Protein AF-A0A3B0XL48-F1 (afdb_monomer)

Mean predicted aligned error: 11.29 Å

Solvent-accessible surface area (backbone atoms only — not comparable to full-atom values): 9196 Å² total; per-residue (Å²): 133,92,77,65,96,70,75,79,47,72,67,56,52,50,48,52,52,51,51,52,49,46,50,47,46,53,65,36,39,42,64,62,46,34,73,74,46,50,90,53,36,65,58,57,49,50,54,51,47,54,54,49,50,56,53,48,53,54,51,51,53,47,46,72,74,53,84,57,93,59,53,73,56,42,56,40,30,75,72,74,38,93,46,73,67,42,53,52,52,45,51,49,52,51,52,51,51,54,51,50,54,53,45,40,34,50,32,53,17,57,62,56,45,67,78,56,82,84,68,93,52,85,62,55,50,60,49,50,18,49,50,51,44,51,51,54,48,48,63,68,61,39,68,71,59,60,52,54,55,53,52,52,54,56,58,52,57,63,77,79,112

InterPro domains:
  IPR002293 Amino acid/polyamine transporter I [PF13520] (8-140)
  IPR050367 Amino acid-polyamine-organocation superfamily [PTHR42770] (5-139)

pLDDT: mean 76.52, std 15.08, range [37.97, 96.5]

Foldseek 3Di:
DDDDPDDQDPVNVVCVVVCLCCLQPVLQCVVVLCVVQPPCSVVVVVVVVVVVVVVCVVQVVLCVVDVDPPRPLVSLCVVPNPDPVSVVVVVVVVVVVVVSLLSSLLSVLVVVVVVDPPDPDPPSSVVSSVVSSVVVVVVVVPCVVVVVVVVSVVVVVVVVD

Structure (mmCIF, N/CA/C/O backbone):
data_AF-A0A3B0XL48-F1
#
_entry.id   AF-A0A3B0XL48-F1
#
loop_
_atom_site.group_PDB
_atom_site.id
_atom_site.type_symbol
_atom_site.label_atom_id
_atom_site.label_alt_id
_atom_site.label_comp_id
_atom_site.label_asym_id
_atom_site.label_entity_id
_atom_site.label_seq_id
_atom_site.pdbx_PDB_ins_code
_atom_site.Cartn_x
_atom_site.Cartn_y
_atom_site.Cartn_z
_atom_site.occupancy
_atom_site.B_iso_or_equiv
_atom_site.auth_seq_id
_atom_site.auth_comp_id
_atom_site.auth_asym_id
_atom_site.auth_atom_id
_atom_site.pdbx_PDB_model_num
ATOM 1 N N . MET A 1 1 ? -19.726 -10.257 18.514 1.00 37.97 1 MET A N 1
ATOM 2 C CA . MET A 1 1 ? -18.282 -10.586 18.435 1.00 37.97 1 MET A CA 1
ATOM 3 C C . MET A 1 1 ? -18.127 -11.743 17.461 1.00 37.97 1 MET A C 1
ATOM 5 O O . MET A 1 1 ? -18.388 -12.878 17.839 1.00 37.97 1 MET A O 1
ATOM 9 N N . HIS A 1 2 ? -17.776 -11.460 16.204 1.00 40.81 2 HIS A N 1
ATOM 10 C CA . HIS A 1 2 ? -17.567 -12.494 15.186 1.00 40.81 2 HIS A CA 1
ATOM 11 C C . HIS A 1 2 ? -16.223 -13.174 15.448 1.00 40.81 2 HIS A C 1
ATOM 13 O O . HIS A 1 2 ? -15.161 -12.608 15.202 1.00 40.81 2 HIS A O 1
ATOM 19 N N . THR A 1 3 ? -16.268 -14.367 16.034 1.00 42.38 3 THR A N 1
ATOM 20 C CA . THR A 1 3 ? -15.086 -15.195 16.270 1.00 42.38 3 THR A CA 1
ATOM 21 C C . THR A 1 3 ? -14.824 -16.040 15.022 1.00 42.38 3 THR A C 1
ATOM 23 O O . THR A 1 3 ? -15.555 -16.978 14.708 1.00 42.38 3 THR A O 1
ATOM 26 N N . SER A 1 4 ? -13.809 -15.649 14.248 1.00 53.75 4 SER A N 1
ATOM 27 C CA . SER A 1 4 ? -13.286 -16.448 13.136 1.00 53.75 4 SER A CA 1
ATOM 28 C C . SER A 1 4 ? -12.800 -17.806 13.659 1.00 53.75 4 SER A C 1
ATOM 30 O O . SER A 1 4 ? -12.042 -17.862 14.626 1.00 53.75 4 SER A O 1
ATOM 32 N N . LYS A 1 5 ? -13.183 -18.904 12.989 1.00 54.72 5 LYS A N 1
ATOM 33 C CA . LYS A 1 5 ? -12.760 -20.279 13.331 1.00 54.72 5 LYS A CA 1
ATOM 34 C C . LYS A 1 5 ? -11.240 -20.500 13.256 1.00 54.72 5 LYS A C 1
ATOM 36 O O . LYS A 1 5 ? -10.752 -21.481 13.810 1.00 54.72 5 LYS A O 1
ATOM 41 N N . THR A 1 6 ? -10.496 -19.605 12.605 1.00 69.94 6 THR A N 1
ATOM 42 C CA . THR A 1 6 ? -9.028 -19.632 12.525 1.00 69.94 6 THR A CA 1
ATOM 43 C C . THR A 1 6 ? -8.482 -18.207 12.639 1.00 69.94 6 THR A C 1
ATOM 45 O O . THR A 1 6 ? -8.460 -17.485 11.635 1.00 69.94 6 THR A O 1
ATOM 48 N N . PRO A 1 7 ? -8.067 -17.759 13.838 1.00 74.50 7 PRO A N 1
ATOM 49 C CA . PRO A 1 7 ? -7.460 -16.445 13.998 1.00 74.50 7 PRO A CA 1
ATOM 50 C C . PRO A 1 7 ? -6.116 -16.399 13.263 1.00 74.50 7 PRO A C 1
ATOM 52 O O . PRO A 1 7 ? -5.302 -17.318 13.362 1.00 74.50 7 PRO A O 1
ATOM 55 N N . ILE A 1 8 ? -5.879 -15.319 12.519 1.00 82.38 8 ILE A N 1
ATOM 56 C CA . ILE A 1 8 ? -4.583 -15.074 11.884 1.00 82.38 8 ILE A CA 1
ATOM 57 C C . ILE A 1 8 ? -3.581 -14.752 12.996 1.00 82.38 8 ILE A C 1
ATOM 59 O O . ILE A 1 8 ? -3.797 -13.839 13.792 1.00 82.38 8 ILE A O 1
ATOM 63 N N . GLY A 1 9 ? -2.487 -15.512 13.066 1.00 89.88 9 GLY A N 1
ATOM 64 C CA . GLY A 1 9 ? -1.416 -15.252 14.026 1.00 89.88 9 GLY A CA 1
ATOM 65 C C . GLY A 1 9 ? -0.685 -13.941 13.725 1.00 89.88 9 GLY A C 1
ATOM 66 O O . GLY A 1 9 ? -0.624 -13.504 12.5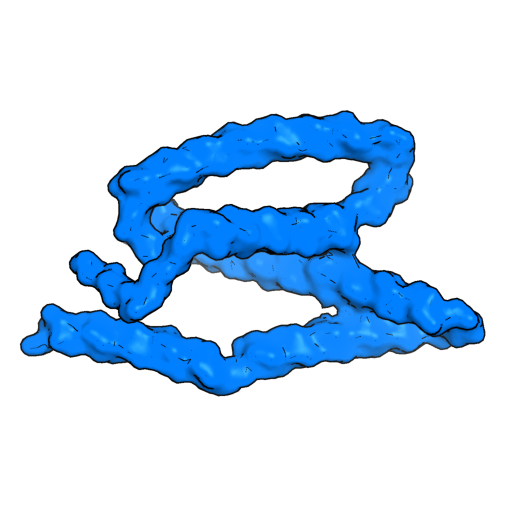77 1.00 89.88 9 GLY A O 1
ATOM 67 N N . PHE A 1 10 ? -0.064 -13.340 14.744 1.00 89.06 10 PHE A N 1
ATOM 68 C CA . PHE A 1 10 ? 0.696 -12.090 14.602 1.00 89.06 10 PHE A CA 1
ATOM 69 C C . PHE A 1 10 ? 1.730 -12.156 13.467 1.00 89.06 10 PHE A C 1
ATOM 71 O O . PHE A 1 10 ? 1.741 -11.311 12.577 1.00 89.06 10 PHE A O 1
ATOM 78 N N . TRP A 1 11 ? 2.551 -13.209 13.448 1.00 93.19 11 TRP A N 1
ATOM 79 C CA . TRP A 1 11 ? 3.575 -13.396 12.419 1.00 93.19 11 TRP A CA 1
ATOM 80 C C . TRP A 1 11 ? 2.995 -13.605 11.020 1.00 93.19 11 TRP A C 1
ATOM 82 O O . TRP A 1 11 ? 3.561 -13.114 10.047 1.00 93.19 11 TRP A O 1
ATOM 92 N N . SER A 1 12 ? 1.848 -14.277 10.913 1.00 91.19 12 SER A N 1
ATOM 93 C CA . SER A 1 12 ? 1.143 -14.449 9.642 1.00 91.19 12 SER A CA 1
ATOM 94 C C . SER A 1 12 ? 0.608 -13.115 9.120 1.00 91.19 12 SER A C 1
ATOM 96 O O . SER A 1 12 ? 0.773 -12.817 7.941 1.00 91.19 12 SER A O 1
ATOM 98 N N . ALA A 1 13 ? 0.043 -12.277 9.994 1.00 90.19 13 ALA A N 1
ATOM 99 C CA . ALA A 1 13 ? -0.436 -10.944 9.631 1.00 90.19 13 ALA A CA 1
ATOM 100 C C . ALA A 1 13 ? 0.715 -10.017 9.201 1.00 90.19 13 ALA A C 1
ATOM 102 O O . ALA A 1 13 ? 0.618 -9.334 8.181 1.00 90.19 13 ALA A O 1
ATOM 103 N N . VAL A 1 14 ? 1.835 -10.038 9.932 1.00 93.50 14 VAL A N 1
ATOM 104 C CA . VAL A 1 14 ? 3.043 -9.275 9.579 1.00 93.50 14 VAL A CA 1
ATOM 105 C C . VAL A 1 14 ? 3.605 -9.743 8.237 1.00 93.50 14 VAL A C 1
ATOM 107 O O . VAL A 1 14 ? 3.884 -8.919 7.369 1.00 93.50 14 VAL A O 1
ATOM 110 N N . SER A 1 15 ? 3.726 -11.056 8.032 1.00 94.00 15 SER A N 1
ATOM 111 C CA . SER A 1 15 ? 4.204 -11.626 6.769 1.00 94.00 15 SER A CA 1
ATOM 112 C C . SER A 1 15 ? 3.301 -11.249 5.593 1.00 94.00 15 SER A C 1
ATOM 114 O O . SER A 1 15 ? 3.810 -10.865 4.542 1.00 94.00 15 SER A O 1
ATOM 116 N N . MET A 1 16 ? 1.979 -11.271 5.783 1.00 90.69 16 MET A N 1
ATOM 117 C CA . MET A 1 16 ? 1.014 -10.847 4.769 1.00 90.69 16 MET A CA 1
ATOM 118 C C . MET A 1 16 ? 1.193 -9.368 4.398 1.00 90.69 16 MET A C 1
ATOM 120 O O . MET A 1 16 ? 1.240 -9.033 3.215 1.00 90.69 16 MET A O 1
ATOM 124 N N . GLY A 1 17 ? 1.362 -8.492 5.394 1.00 90.62 17 GLY A N 1
ATOM 125 C CA . GLY A 1 17 ? 1.618 -7.068 5.168 1.00 90.62 17 GLY A CA 1
ATOM 126 C C . GLY A 1 17 ? 2.936 -6.811 4.433 1.00 90.62 17 GLY A C 1
ATOM 127 O O . GLY A 1 17 ? 2.958 -6.083 3.440 1.00 90.62 17 GLY A O 1
ATOM 128 N N . ILE A 1 18 ? 4.028 -7.447 4.870 1.00 93.50 18 ILE A N 1
ATOM 129 C CA . ILE A 1 18 ? 5.345 -7.318 4.226 1.00 93.50 18 ILE A CA 1
ATOM 130 C C . ILE A 1 18 ? 5.290 -7.850 2.790 1.00 93.50 18 ILE A C 1
ATOM 132 O O . ILE A 1 18 ? 5.762 -7.177 1.877 1.00 93.50 18 ILE A O 1
ATOM 136 N N . GLY A 1 19 ? 4.679 -9.017 2.571 1.00 90.12 19 GLY A N 1
ATOM 137 C CA . GLY A 1 19 ? 4.536 -9.616 1.245 1.00 90.12 19 GLY A CA 1
ATOM 138 C C . GLY A 1 19 ? 3.779 -8.709 0.275 1.00 90.12 19 GLY A C 1
ATOM 139 O O . GLY A 1 19 ? 4.243 -8.489 -0.844 1.00 90.12 19 GLY A O 1
ATOM 140 N N . ALA A 1 20 ? 2.669 -8.112 0.721 1.00 87.50 20 ALA A N 1
ATOM 141 C CA . ALA A 1 20 ? 1.903 -7.165 -0.086 1.00 87.50 20 ALA A CA 1
ATOM 142 C C . ALA A 1 20 ? 2.714 -5.902 -0.436 1.00 87.50 20 ALA A C 1
ATOM 144 O O . ALA A 1 20 ? 2.725 -5.483 -1.594 1.00 87.50 20 ALA A O 1
ATOM 145 N N . MET A 1 21 ? 3.434 -5.320 0.531 1.00 90.69 21 MET A N 1
ATOM 146 C CA . MET A 1 21 ? 4.233 -4.106 0.312 1.00 90.69 21 MET A CA 1
ATOM 147 C C . MET A 1 21 ? 5.454 -4.348 -0.581 1.00 90.69 21 MET A C 1
ATOM 149 O O . MET A 1 21 ? 5.746 -3.529 -1.449 1.00 90.69 21 MET A O 1
ATOM 153 N N . VAL A 1 22 ? 6.160 -5.469 -0.408 1.00 90.12 22 VAL A N 1
ATOM 154 C CA . VAL A 1 22 ? 7.315 -5.822 -1.250 1.00 90.12 22 VAL A CA 1
ATOM 155 C C . VAL A 1 22 ? 6.858 -6.160 -2.674 1.00 90.12 22 VAL A C 1
ATOM 157 O O . VAL A 1 22 ? 7.462 -5.680 -3.633 1.00 90.12 22 VAL A O 1
ATOM 160 N N . GLY A 1 23 ? 5.762 -6.913 -2.817 1.00 84.69 23 GLY A N 1
ATOM 161 C CA . GLY A 1 23 ? 5.144 -7.235 -4.106 1.00 84.69 23 GLY A CA 1
ATOM 162 C C . GLY A 1 23 ? 4.742 -5.991 -4.897 1.00 84.69 23 GLY A C 1
ATOM 163 O O . GLY A 1 23 ? 5.134 -5.826 -6.050 1.00 84.69 23 GLY A O 1
ATOM 164 N N . ALA A 1 24 ? 3.990 -5.093 -4.260 1.00 83.31 24 ALA A N 1
ATOM 165 C CA . ALA A 1 24 ? 3.512 -3.876 -4.899 1.00 83.31 24 ALA A CA 1
ATOM 166 C C . ALA A 1 24 ? 4.614 -2.827 -5.078 1.00 83.31 24 ALA A C 1
ATOM 168 O O . ALA A 1 24 ? 4.812 -2.319 -6.171 1.00 83.31 24 ALA A O 1
ATOM 169 N N . GLY A 1 25 ? 5.344 -2.485 -4.021 1.00 84.56 25 GLY A N 1
ATOM 170 C CA . GLY A 1 25 ? 6.294 -1.377 -4.047 1.00 84.56 25 GLY A CA 1
ATOM 171 C C . GLY A 1 25 ? 7.576 -1.714 -4.798 1.00 84.56 25 GLY A C 1
ATOM 172 O O . GLY A 1 25 ? 7.931 -1.050 -5.771 1.00 84.56 25 GLY A O 1
ATOM 173 N N . ILE A 1 26 ? 8.283 -2.751 -4.347 1.00 87.25 26 ILE A N 1
ATOM 174 C CA . ILE A 1 26 ? 9.627 -3.053 -4.848 1.00 87.25 26 ILE A CA 1
ATOM 175 C C . ILE A 1 26 ? 9.559 -3.646 -6.249 1.00 87.25 26 ILE A C 1
ATOM 177 O O . ILE A 1 26 ? 10.220 -3.144 -7.149 1.00 87.25 26 ILE A O 1
ATOM 181 N N . PHE A 1 27 ? 8.740 -4.672 -6.469 1.00 82.38 27 PHE A N 1
ATOM 182 C CA . PHE A 1 27 ? 8.692 -5.289 -7.792 1.00 82.38 27 PHE A CA 1
ATOM 183 C C . PHE A 1 27 ? 7.943 -4.428 -8.808 1.00 82.38 27 PHE A C 1
ATOM 185 O O . PHE A 1 27 ? 8.377 -4.350 -9.953 1.00 82.38 27 PHE A O 1
ATOM 192 N N . ALA A 1 28 ? 6.862 -3.742 -8.423 1.00 84.25 28 ALA A N 1
ATOM 193 C CA . ALA A 1 28 ? 6.081 -3.011 -9.415 1.00 84.25 28 ALA A CA 1
ATOM 194 C C . ALA A 1 28 ? 6.500 -1.555 -9.650 1.00 84.25 28 ALA A C 1
ATOM 196 O O . ALA A 1 28 ? 6.359 -1.083 -10.776 1.00 84.25 28 ALA A O 1
ATOM 197 N N . LEU A 1 29 ? 7.040 -0.846 -8.650 1.00 84.50 29 LEU A N 1
ATOM 198 C CA . LEU A 1 29 ? 7.381 0.578 -8.795 1.00 84.50 29 LEU A CA 1
ATOM 199 C C . LEU A 1 29 ? 8.882 0.886 -8.794 1.00 84.50 29 LEU A C 1
ATOM 201 O O . LEU A 1 29 ? 9.259 1.938 -9.307 1.00 84.50 29 LEU A O 1
ATOM 205 N N . LEU A 1 30 ? 9.755 0.028 -8.247 1.00 87.00 30 LEU A N 1
ATOM 206 C CA . LEU A 1 30 ? 11.178 0.376 -8.104 1.00 87.00 30 LEU A CA 1
ATOM 207 C C . LEU A 1 30 ? 11.864 0.610 -9.456 1.00 87.00 30 LEU A C 1
ATOM 209 O O . LEU A 1 30 ? 12.664 1.535 -9.573 1.00 87.00 30 LEU A O 1
ATOM 213 N N . GLY A 1 31 ? 11.534 -0.195 -10.472 1.00 82.75 31 GLY A N 1
ATOM 214 C CA . GLY A 1 31 ? 12.086 -0.050 -11.822 1.00 82.75 31 GLY A CA 1
ATOM 215 C C . GLY A 1 31 ? 11.774 1.320 -12.427 1.00 82.75 31 GLY A C 1
ATOM 216 O O . GLY A 1 31 ? 12.689 2.055 -12.794 1.00 82.75 31 GLY A O 1
ATOM 217 N N . GLU A 1 32 ? 10.499 1.707 -12.427 1.00 84.25 32 GLU A N 1
ATOM 218 C CA . GLU A 1 32 ? 10.045 3.015 -12.918 1.00 84.25 32 GLU A CA 1
ATOM 219 C C . GLU A 1 32 ? 10.616 4.175 -12.089 1.00 84.25 32 GLU A C 1
ATOM 221 O O . GLU A 1 32 ? 11.124 5.155 -12.633 1.00 84.25 32 GLU A O 1
ATOM 226 N N . ALA A 1 33 ? 10.626 4.046 -10.759 1.00 85.88 33 ALA A N 1
ATOM 227 C CA . ALA A 1 33 ? 11.228 5.044 -9.879 1.00 85.88 33 ALA A CA 1
ATOM 228 C C . ALA A 1 33 ? 12.729 5.224 -10.165 1.00 85.88 33 ALA A C 1
ATOM 230 O O . ALA A 1 33 ? 13.230 6.350 -10.144 1.00 85.88 33 ALA A O 1
ATOM 231 N N . SER A 1 34 ? 13.442 4.136 -10.475 1.00 85.81 34 SER A N 1
ATOM 232 C CA . SER A 1 34 ? 14.864 4.175 -10.829 1.00 85.81 34 SER A CA 1
ATOM 233 C C . SER A 1 34 ? 15.150 4.802 -12.182 1.00 85.81 34 SER A C 1
ATOM 235 O O . SER A 1 34 ? 16.144 5.515 -12.308 1.00 85.81 34 SER A O 1
ATOM 237 N N . ALA A 1 35 ? 14.251 4.640 -13.151 1.00 86.62 35 ALA A N 1
ATOM 238 C CA . ALA A 1 35 ? 14.361 5.315 -14.437 1.00 86.62 35 ALA A CA 1
ATOM 239 C C . ALA A 1 35 ? 14.246 6.845 -14.293 1.00 86.62 35 ALA A C 1
ATOM 241 O O . ALA A 1 35 ? 14.926 7.580 -15.005 1.00 86.62 35 ALA A O 1
ATOM 242 N N . ILE A 1 36 ? 13.427 7.325 -13.348 1.00 88.81 36 ILE A N 1
ATOM 243 C CA . ILE A 1 36 ? 13.196 8.760 -13.124 1.00 88.81 36 ILE A CA 1
ATOM 244 C C . ILE A 1 36 ? 14.258 9.375 -12.200 1.00 88.81 36 ILE A C 1
ATOM 246 O O . ILE A 1 36 ? 14.796 10.440 -12.494 1.00 88.81 36 ILE A O 1
ATOM 250 N N . SER A 1 37 ? 14.546 8.746 -11.056 1.00 85.06 37 SER A N 1
ATOM 251 C CA . SER A 1 37 ? 15.410 9.317 -10.007 1.00 85.06 37 SER A CA 1
ATOM 252 C C . SER A 1 37 ? 16.863 8.826 -10.048 1.00 85.06 37 SER A C 1
ATOM 254 O O . SER A 1 37 ? 17.705 9.354 -9.315 1.00 85.06 37 SER A O 1
ATOM 256 N N . GLY A 1 38 ? 17.187 7.833 -10.880 1.00 85.31 38 GLY A N 1
ATOM 257 C CA . GLY A 1 38 ? 18.540 7.295 -11.021 1.00 85.31 38 GLY A CA 1
ATOM 258 C C . GLY A 1 38 ? 19.125 6.823 -9.687 1.00 85.31 38 GLY A C 1
ATOM 259 O O . GLY A 1 38 ? 18.529 6.022 -8.973 1.00 85.31 38 GLY A O 1
ATOM 260 N N . SER A 1 39 ? 20.294 7.348 -9.315 1.00 86.25 39 SER A N 1
ATOM 261 C CA . SER A 1 39 ? 20.959 6.985 -8.055 1.00 86.25 39 SER A CA 1
ATOM 262 C C . SER A 1 39 ? 20.218 7.495 -6.806 1.00 86.25 39 SE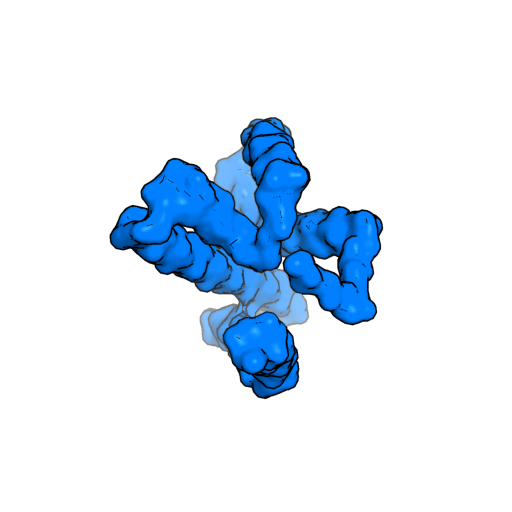R A C 1
ATOM 264 O O . SER A 1 39 ? 20.363 6.924 -5.734 1.00 86.25 39 SER A O 1
ATOM 266 N N . ALA A 1 40 ? 19.372 8.528 -6.917 1.00 89.88 40 ALA A N 1
ATOM 267 C CA . ALA A 1 40 ? 18.719 9.163 -5.765 1.00 89.88 40 ALA A CA 1
ATOM 268 C C . ALA A 1 40 ? 17.447 8.442 -5.264 1.00 89.88 40 ALA A C 1
ATOM 270 O O . ALA A 1 40 ? 16.806 8.903 -4.321 1.00 89.88 40 ALA A O 1
ATOM 271 N N . VAL A 1 41 ? 17.074 7.300 -5.854 1.00 89.38 41 VAL A N 1
ATOM 272 C CA . VAL A 1 41 ? 15.846 6.541 -5.523 1.00 89.38 41 VAL A CA 1
ATOM 273 C C . VAL A 1 41 ? 15.742 6.180 -4.046 1.00 89.38 41 VAL A C 1
ATOM 275 O O . VAL A 1 41 ? 14.652 6.221 -3.476 1.00 89.38 41 VAL A O 1
ATOM 278 N N . TYR A 1 42 ? 16.864 5.843 -3.407 1.00 89.06 42 TYR A N 1
ATOM 279 C CA . TYR A 1 42 ? 16.874 5.465 -1.994 1.00 89.06 42 TYR A CA 1
ATOM 280 C C . TYR A 1 42 ? 16.389 6.610 -1.092 1.00 89.06 42 TYR A C 1
ATOM 282 O O . TYR A 1 42 ? 15.734 6.354 -0.085 1.00 89.06 42 TYR A O 1
ATOM 290 N N . ILE A 1 43 ? 16.634 7.870 -1.475 1.00 92.12 43 ILE A N 1
ATOM 291 C CA . ILE A 1 43 ? 16.149 9.048 -0.743 1.00 92.12 43 ILE A CA 1
ATOM 292 C C . ILE A 1 43 ? 14.623 9.123 -0.837 1.00 92.12 43 ILE A C 1
ATOM 294 O O . ILE A 1 43 ? 13.956 9.296 0.184 1.00 92.12 43 ILE A O 1
ATOM 298 N N . SER A 1 44 ? 14.061 8.920 -2.033 1.00 90.88 44 SER A N 1
ATOM 299 C CA . SER A 1 44 ? 12.607 8.869 -2.236 1.00 90.88 44 SER A CA 1
ATOM 300 C C . SER A 1 44 ? 11.962 7.720 -1.457 1.00 90.88 44 SER A C 1
ATOM 302 O O . SER A 1 44 ? 10.891 7.897 -0.878 1.00 90.88 44 SER A O 1
ATOM 304 N N . PHE A 1 45 ? 12.631 6.566 -1.368 1.00 89.75 45 PHE A N 1
ATOM 305 C CA . PHE A 1 45 ? 12.174 5.439 -0.551 1.00 89.75 45 PHE A CA 1
ATOM 306 C C . PHE A 1 45 ? 12.193 5.744 0.948 1.00 89.75 45 PHE A C 1
ATOM 308 O O . PHE A 1 45 ? 11.236 5.408 1.641 1.00 89.75 45 PHE A O 1
ATOM 315 N N . ILE A 1 46 ? 13.237 6.405 1.455 1.00 92.81 46 ILE A N 1
ATOM 316 C CA . ILE A 1 46 ? 13.304 6.824 2.862 1.00 92.81 46 ILE A CA 1
ATOM 317 C C . ILE A 1 46 ? 12.185 7.824 3.167 1.00 92.81 46 ILE A C 1
ATOM 319 O O . ILE A 1 46 ? 11.462 7.654 4.149 1.00 92.81 46 ILE A O 1
ATOM 323 N N . ALA A 1 47 ? 11.992 8.827 2.307 1.00 93.62 47 ALA A N 1
ATOM 324 C CA . ALA A 1 47 ? 10.925 9.811 2.467 1.00 93.62 47 ALA A CA 1
ATOM 325 C C . ALA A 1 47 ? 9.533 9.153 2.450 1.00 93.62 47 ALA A C 1
ATOM 327 O O . ALA A 1 47 ? 8.723 9.391 3.348 1.00 93.62 47 ALA A O 1
ATOM 328 N N . GLY A 1 48 ? 9.274 8.268 1.481 1.00 92.06 48 GLY A N 1
ATOM 329 C CA . GLY A 1 48 ? 8.029 7.501 1.403 1.00 92.06 48 GLY A CA 1
ATOM 330 C C . GLY A 1 48 ? 7.822 6.579 2.607 1.00 92.06 48 GLY A C 1
ATOM 331 O O . GLY A 1 48 ? 6.715 6.496 3.135 1.00 92.06 48 GLY A O 1
ATOM 332 N N . GLY A 1 49 ? 8.890 5.947 3.099 1.00 93.00 49 GLY A N 1
ATOM 333 C CA . GLY A 1 49 ? 8.868 5.096 4.287 1.00 93.00 49 GLY A CA 1
ATOM 334 C C . GLY A 1 49 ? 8.497 5.858 5.558 1.00 93.00 49 GLY A C 1
ATOM 335 O O . GLY A 1 49 ? 7.687 5.375 6.344 1.00 93.00 49 GLY A O 1
ATOM 336 N N . ILE A 1 50 ? 9.015 7.077 5.739 1.00 96.44 50 ILE A N 1
ATOM 337 C CA . ILE A 1 50 ? 8.643 7.936 6.873 1.00 96.44 50 ILE A CA 1
ATOM 338 C C . ILE A 1 50 ? 7.147 8.266 6.824 1.00 96.44 50 ILE A C 1
ATOM 340 O O . ILE A 1 50 ? 6.456 8.117 7.830 1.00 96.44 50 ILE A O 1
ATOM 344 N N . ILE A 1 51 ? 6.624 8.654 5.657 1.00 95.75 51 ILE A N 1
ATOM 345 C CA . ILE A 1 51 ? 5.191 8.942 5.486 1.00 95.75 51 ILE A CA 1
ATOM 346 C C . ILE A 1 51 ? 4.357 7.689 5.793 1.00 95.75 51 ILE A C 1
ATOM 348 O O . ILE A 1 51 ? 3.398 7.755 6.564 1.00 95.75 51 ILE A O 1
ATOM 352 N N . ALA A 1 52 ? 4.762 6.532 5.263 1.00 93.50 52 ALA A N 1
ATOM 353 C CA . ALA A 1 52 ? 4.088 5.261 5.499 1.00 93.50 52 ALA A CA 1
ATOM 354 C C . ALA A 1 52 ? 4.094 4.852 6.983 1.00 93.50 52 ALA A C 1
ATOM 356 O O . ALA A 1 52 ? 3.099 4.305 7.456 1.00 93.50 52 ALA A O 1
ATOM 357 N N . LEU A 1 53 ? 5.156 5.153 7.741 1.00 94.81 53 LEU A N 1
ATOM 358 C CA . LEU A 1 53 ? 5.207 4.912 9.188 1.00 94.81 53 LEU A CA 1
ATOM 359 C C . LEU A 1 53 ? 4.160 5.735 9.944 1.00 94.81 53 LEU A C 1
ATOM 361 O O . LEU A 1 53 ? 3.458 5.189 10.797 1.00 94.81 53 LEU A O 1
ATOM 365 N N . PHE A 1 54 ? 4.008 7.022 9.616 1.00 96.50 54 PHE A N 1
ATOM 366 C CA . PHE A 1 54 ? 2.966 7.857 10.221 1.00 96.50 54 PHE A CA 1
ATOM 367 C C . PHE A 1 54 ? 1.560 7.346 9.881 1.00 96.50 54 PHE A C 1
ATOM 369 O O . PHE A 1 54 ? 0.713 7.232 10.774 1.00 96.50 54 PHE A O 1
ATOM 376 N N . SER A 1 55 ? 1.316 6.972 8.620 1.00 93.69 55 SER A N 1
ATOM 377 C CA . SER A 1 55 ? 0.043 6.376 8.196 1.00 93.69 55 SER A CA 1
ATOM 378 C C . SER A 1 55 ? -0.229 5.043 8.899 1.00 93.69 55 SER A C 1
ATOM 380 O O . SER A 1 55 ? -1.321 4.840 9.430 1.00 93.69 55 SER A O 1
ATOM 382 N N . GLY A 1 56 ? 0.769 4.161 8.968 1.00 92.69 56 GLY A N 1
ATOM 383 C CA . GLY A 1 56 ? 0.676 2.860 9.626 1.00 92.69 56 GLY A CA 1
ATOM 384 C C . GLY A 1 56 ? 0.415 2.979 11.125 1.00 92.69 56 GLY A C 1
ATOM 385 O O . GLY A 1 56 ? -0.408 2.246 11.663 1.00 92.69 56 GLY A O 1
ATOM 386 N N . TYR A 1 57 ? 1.032 3.952 11.797 1.00 95.00 57 TYR A N 1
ATOM 387 C CA . TYR A 1 57 ? 0.772 4.228 13.209 1.00 95.00 57 TYR A CA 1
ATOM 388 C C . TYR A 1 57 ? -0.666 4.707 13.457 1.00 95.00 57 TYR A C 1
ATOM 390 O O . TYR A 1 57 ? -1.316 4.254 14.402 1.00 95.00 57 TYR A O 1
ATOM 398 N N . SER A 1 58 ? -1.185 5.586 12.592 1.00 93.38 58 SER A N 1
ATOM 399 C CA . SER A 1 58 ? -2.575 6.054 12.666 1.00 93.38 58 SER A CA 1
ATOM 400 C C . SER A 1 58 ? -3.568 4.902 12.466 1.00 93.38 58 SER A C 1
ATOM 402 O O . SER A 1 58 ? -4.446 4.685 13.307 1.00 93.38 58 SER A O 1
ATOM 404 N N . PHE A 1 59 ? -3.377 4.094 11.415 1.00 89.88 59 PHE A N 1
ATOM 405 C CA . PHE A 1 59 ? -4.224 2.928 11.152 1.00 89.88 59 PHE A CA 1
ATOM 406 C C . PHE A 1 59 ? -4.092 1.843 12.223 1.00 89.88 59 PHE A C 1
ATOM 408 O O . PHE A 1 59 ? -5.093 1.236 12.590 1.00 89.88 59 PHE A O 1
ATOM 415 N N . GLY A 1 60 ? -2.902 1.645 12.794 1.00 90.50 60 GLY A N 1
ATOM 416 C CA . GLY A 1 60 ? -2.686 0.717 13.903 1.00 90.50 60 GLY A CA 1
ATOM 417 C C . GLY A 1 60 ? -3.491 1.095 15.150 1.00 90.50 60 GLY A C 1
ATOM 418 O O . GLY A 1 60 ? -4.131 0.236 15.756 1.00 90.50 60 GLY A O 1
ATOM 419 N N . LYS A 1 61 ? -3.541 2.388 15.506 1.00 90.94 61 LYS A N 1
ATOM 420 C CA . LYS A 1 61 ? -4.394 2.866 16.610 1.00 90.94 61 LYS A CA 1
ATOM 421 C C . LYS A 1 61 ? -5.880 2.725 16.309 1.00 90.94 61 LYS A C 1
ATOM 423 O O . LYS A 1 61 ? -6.641 2.358 17.202 1.00 90.94 61 LYS A O 1
ATOM 428 N N . LEU A 1 62 ? -6.293 3.032 15.079 1.00 88.94 62 LEU A N 1
ATOM 429 C CA . LEU A 1 62 ? -7.685 2.882 14.656 1.00 88.94 62 LEU A CA 1
ATOM 430 C C . LEU A 1 62 ? -8.125 1.417 14.706 1.00 88.94 62 LEU A C 1
ATOM 432 O O . LEU A 1 62 ? -9.179 1.138 15.264 1.00 88.94 62 LEU A O 1
ATOM 436 N N . GLY A 1 63 ? -7.293 0.486 14.236 1.00 86.94 63 GLY A N 1
ATOM 437 C CA . GLY A 1 63 ? -7.583 -0.947 14.298 1.00 86.94 63 GLY A CA 1
ATOM 438 C C . GLY A 1 63 ? -7.604 -1.518 15.711 1.00 86.94 63 GLY A C 1
ATOM 439 O O . GLY A 1 63 ? -8.432 -2.375 16.004 1.00 86.94 63 GLY A O 1
ATOM 440 N N . ALA A 1 64 ? -6.770 -0.999 16.616 1.00 86.75 64 ALA A N 1
ATOM 441 C CA . ALA A 1 64 ? -6.838 -1.362 18.031 1.00 86.75 64 ALA A CA 1
ATOM 442 C C . ALA A 1 64 ? -8.109 -0.828 18.720 1.00 86.75 64 ALA A C 1
ATOM 444 O O . ALA A 1 64 ? -8.631 -1.470 19.629 1.00 86.75 64 ALA A O 1
ATOM 445 N N . ARG A 1 65 ? -8.609 0.343 18.299 1.00 86.25 65 ARG A N 1
ATOM 446 C CA . ARG A 1 65 ? -9.809 0.977 18.868 1.00 86.25 65 ARG A CA 1
ATOM 447 C C . ARG A 1 65 ? -11.115 0.423 18.294 1.00 86.25 65 ARG A C 1
ATOM 449 O O . ARG A 1 65 ? -12.088 0.307 19.033 1.00 86.25 65 ARG A O 1
ATOM 456 N N . TYR A 1 66 ? -11.134 0.095 17.005 1.00 83.94 66 TYR A N 1
ATOM 457 C CA . TYR A 1 66 ? -12.303 -0.393 16.276 1.00 83.94 66 TYR A CA 1
ATOM 458 C C . TYR A 1 66 ? -11.993 -1.757 15.633 1.00 8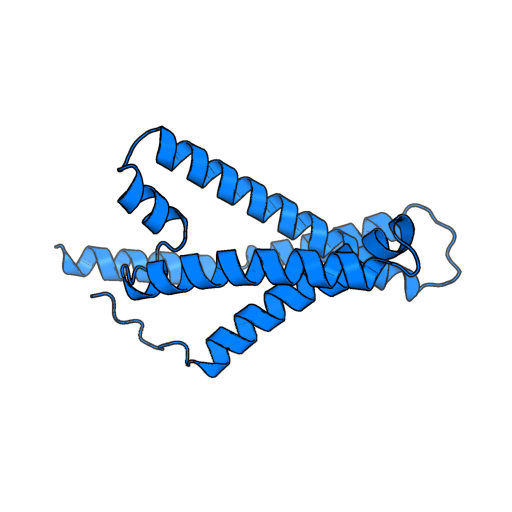3.94 66 TYR A C 1
ATOM 460 O O . TYR A 1 66 ? -11.675 -1.822 14.441 1.00 83.94 66 TYR A O 1
ATOM 468 N N . PRO A 1 67 ? -12.063 -2.861 16.402 1.00 77.06 67 PRO A N 1
ATOM 469 C CA . PRO A 1 67 ? -11.818 -4.205 15.889 1.00 77.06 67 PRO A CA 1
ATOM 470 C C . PRO A 1 67 ? -13.023 -4.683 15.067 1.00 77.06 67 PRO A C 1
ATOM 472 O O . PRO A 1 67 ? -13.935 -5.329 15.581 1.00 77.06 67 PRO A O 1
ATOM 475 N N . SER A 1 68 ? -13.031 -4.339 13.782 1.00 77.69 68 SER A N 1
ATOM 476 C CA . SER A 1 68 ? -14.052 -4.745 12.815 1.00 77.69 68 SER A CA 1
ATOM 477 C C . SER A 1 68 ? -13.416 -5.370 11.578 1.00 77.69 68 SER A C 1
ATOM 479 O O . SER A 1 68 ? -12.328 -4.977 11.153 1.00 77.69 68 SER A O 1
ATOM 481 N N . SER A 1 69 ? -14.125 -6.323 10.975 1.00 72.81 69 SER A N 1
ATOM 482 C CA . SER A 1 69 ? -13.742 -6.969 9.717 1.00 72.81 69 SER A CA 1
ATOM 483 C C . SER A 1 69 ? -13.879 -6.048 8.495 1.00 72.81 69 SER A C 1
ATOM 485 O O . SER A 1 69 ? -13.330 -6.369 7.447 1.00 72.81 69 SER A O 1
ATOM 487 N N . GLY A 1 70 ? -14.556 -4.897 8.620 1.00 71.38 70 GLY A N 1
ATOM 488 C CA . GLY A 1 70 ? -14.795 -3.950 7.517 1.00 71.38 70 GLY A CA 1
ATOM 489 C C . GLY A 1 70 ? -13.595 -3.076 7.116 1.00 71.38 70 GLY A C 1
ATOM 490 O O . GLY A 1 70 ? -13.680 -2.299 6.163 1.00 71.38 70 GLY A O 1
ATOM 491 N N . GLY A 1 71 ? -12.465 -3.178 7.824 1.00 81.69 71 GLY A N 1
ATOM 492 C CA . GLY A 1 71 ? -11.220 -2.493 7.466 1.00 81.69 71 GLY A CA 1
ATOM 493 C C . GLY A 1 71 ? -11.345 -0.964 7.386 1.00 81.69 71 GLY A C 1
ATOM 494 O O . GLY A 1 71 ? -11.968 -0.326 8.230 1.00 81.69 71 GLY A O 1
ATOM 495 N N . ILE A 1 72 ? -10.731 -0.361 6.361 1.00 83.12 72 ILE A N 1
ATOM 496 C CA . ILE A 1 72 ? -10.666 1.105 6.189 1.00 83.12 72 ILE A CA 1
ATOM 497 C C . ILE A 1 72 ? -12.060 1.722 5.982 1.00 83.12 72 ILE A C 1
ATOM 499 O O . ILE A 1 72 ? -12.308 2.836 6.444 1.00 83.12 72 ILE A O 1
ATOM 503 N N . VAL A 1 73 ? -12.977 1.001 5.327 1.00 84.38 73 VAL A N 1
ATOM 504 C CA . VAL A 1 73 ? -14.354 1.468 5.094 1.00 84.38 73 VAL A CA 1
ATOM 505 C C . VAL A 1 73 ? -15.109 1.611 6.413 1.00 84.38 73 VAL A C 1
ATOM 507 O O . VAL A 1 73 ? -15.815 2.600 6.611 1.00 84.38 73 VAL A O 1
ATOM 510 N N . GLU A 1 74 ? -14.893 0.689 7.354 1.00 83.75 74 GLU A N 1
ATOM 511 C CA . GLU A 1 74 ? -15.475 0.796 8.691 1.00 83.75 74 GLU A CA 1
ATOM 512 C C . GLU A 1 74 ? -14.954 2.034 9.427 1.00 83.75 74 GLU A C 1
ATOM 514 O O . GLU A 1 74 ? -15.736 2.775 10.012 1.00 83.75 74 GLU A O 1
ATOM 519 N N . TYR A 1 75 ? -13.650 2.322 9.364 1.00 85.62 75 TYR A N 1
ATOM 520 C CA . TYR A 1 75 ? -13.105 3.526 10.008 1.00 85.62 75 TYR A CA 1
ATOM 521 C C . TYR A 1 75 ? -13.711 4.804 9.432 1.00 85.62 75 TYR A C 1
ATOM 523 O O . TYR A 1 75 ? -13.925 5.774 10.160 1.00 85.62 75 TYR A O 1
ATOM 531 N N . LEU A 1 76 ? -14.020 4.797 8.136 1.00 84.12 76 LEU A N 1
ATOM 532 C CA . LEU A 1 76 ? -14.657 5.921 7.473 1.00 84.12 76 LEU A CA 1
ATOM 533 C C . LEU A 1 76 ? -16.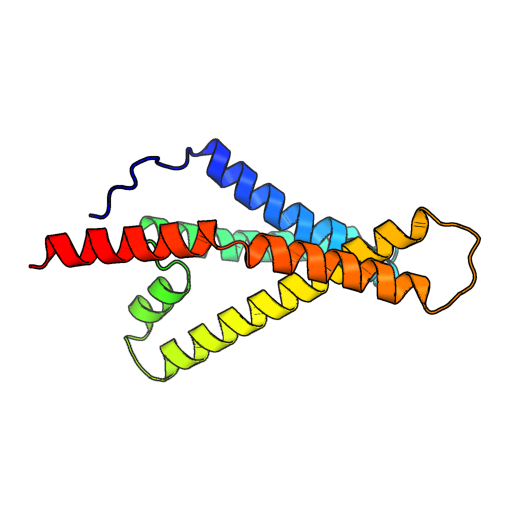127 6.077 7.885 1.00 84.12 76 LEU A C 1
ATOM 535 O O . LEU A 1 76 ? -16.560 7.191 8.176 1.00 84.12 76 LEU A O 1
ATOM 539 N N . SER A 1 77 ? -16.855 4.963 7.982 1.00 83.62 77 SER A N 1
ATOM 540 C CA . SER A 1 77 ? -18.216 4.899 8.526 1.00 83.62 77 SER A CA 1
ATOM 541 C C . SER A 1 77 ? -18.277 5.416 9.966 1.00 83.62 77 SER A C 1
ATOM 543 O O . SER A 1 77 ? -19.118 6.250 10.288 1.00 83.62 77 SER A O 1
ATOM 545 N N . GLN A 1 78 ? -17.332 5.013 10.817 1.00 84.25 78 GLN A N 1
ATOM 546 C CA . GLN A 1 78 ? -17.265 5.456 12.213 1.00 84.25 78 GLN A CA 1
ATOM 547 C C . GLN A 1 78 ? -16.904 6.945 12.350 1.00 84.25 78 GLN A C 1
ATOM 549 O O . GLN A 1 78 ? -17.324 7.594 13.305 1.00 84.25 78 GLN A O 1
ATOM 554 N N . ALA A 1 79 ? -16.127 7.503 11.414 1.00 84.12 79 ALA A N 1
ATOM 555 C CA . ALA A 1 79 ? -15.712 8.906 11.452 1.00 84.12 79 ALA A CA 1
ATOM 556 C C . ALA A 1 79 ? -16.754 9.876 10.864 1.00 84.12 79 ALA A C 1
ATOM 558 O O . ALA A 1 79 ? -16.940 10.963 11.408 1.00 84.12 79 ALA A O 1
ATOM 559 N N . TYR A 1 80 ? -17.411 9.503 9.761 1.00 81.31 80 TYR A N 1
ATOM 560 C CA . TYR A 1 80 ? -18.306 10.386 8.995 1.00 81.31 80 TYR A CA 1
ATOM 561 C C . TYR A 1 80 ? -19.779 9.949 9.002 1.00 81.31 80 TYR A C 1
ATOM 563 O O . TYR A 1 80 ? -20.631 10.664 8.476 1.00 81.31 80 TYR A O 1
ATOM 571 N N . GLY A 1 81 ? -20.095 8.800 9.602 1.00 81.62 81 GLY A N 1
ATOM 572 C CA . GLY A 1 81 ? -21.421 8.189 9.574 1.00 81.62 81 GLY A CA 1
ATOM 573 C C . GLY A 1 81 ? -21.703 7.419 8.281 1.00 81.62 81 GLY A C 1
ATOM 574 O O . GLY A 1 81 ? -20.971 7.492 7.287 1.00 81.62 81 GLY A O 1
ATOM 575 N N . THR A 1 82 ? -22.802 6.666 8.275 1.00 77.31 82 THR A N 1
ATOM 576 C CA . THR A 1 82 ? -23.301 5.985 7.078 1.00 77.31 82 THR A CA 1
ATOM 577 C C . THR A 1 82 ? -24.053 6.985 6.201 1.00 77.31 82 THR A C 1
ATOM 579 O O . THR A 1 82 ? -25.117 7.490 6.548 1.00 77.31 82 THR A O 1
ATOM 582 N N . GLY A 1 83 ? -23.478 7.316 5.046 1.00 81.00 83 GLY A N 1
ATOM 583 C CA . GLY A 1 83 ? -24.051 8.308 4.143 1.00 81.00 83 GLY A CA 1
ATOM 584 C C . GLY A 1 83 ? -23.384 8.326 2.773 1.00 81.00 83 GLY A C 1
ATOM 585 O O . GLY A 1 83 ? -22.462 7.555 2.497 1.00 81.00 83 GLY A O 1
ATOM 586 N N . PHE A 1 84 ? -23.839 9.241 1.914 1.00 81.88 84 PHE A N 1
ATOM 587 C CA . PHE A 1 84 ? -23.360 9.372 0.532 1.00 81.88 84 PHE A CA 1
ATOM 588 C C . PHE A 1 84 ? -21.838 9.577 0.437 1.00 81.88 84 PHE A C 1
ATOM 590 O O . PHE A 1 84 ? -21.186 9.030 -0.453 1.00 81.88 84 PHE A O 1
ATOM 597 N N . PHE A 1 85 ? -21.257 10.319 1.385 1.00 81.56 85 PHE A N 1
ATOM 598 C CA . PHE A 1 85 ? -19.817 10.576 1.439 1.00 81.56 85 PHE A CA 1
ATOM 599 C C . PHE A 1 85 ? -19.008 9.293 1.682 1.00 81.56 85 PHE A C 1
ATOM 601 O O . PHE A 1 85 ? -18.103 8.971 0.912 1.00 81.56 85 PHE A O 1
ATOM 608 N N . THR A 1 86 ? -19.390 8.511 2.694 1.00 83.06 86 THR A N 1
ATOM 609 C CA . THR A 1 86 ? -18.761 7.224 3.026 1.00 83.06 86 THR A CA 1
ATOM 610 C C . THR A 1 86 ? -18.926 6.210 1.893 1.00 83.06 86 THR A C 1
ATOM 612 O O . THR A 1 86 ? -17.968 5.520 1.541 1.00 83.06 86 THR A O 1
ATOM 615 N N . GLY A 1 87 ? -20.101 6.161 1.252 1.00 83.75 87 GLY A N 1
ATOM 616 C CA . GLY A 1 87 ? -20.340 5.298 0.090 1.00 83.75 87 GLY A CA 1
ATOM 617 C C . GLY A 1 87 ? -19.449 5.651 -1.105 1.00 83.75 87 GLY A C 1
ATOM 618 O O . GLY A 1 87 ? -18.793 4.779 -1.672 1.00 83.75 87 GLY A O 1
ATOM 619 N N . THR A 1 88 ? -19.343 6.941 -1.437 1.00 87.44 88 THR A N 1
ATOM 620 C CA . THR A 1 88 ? -18.501 7.416 -2.550 1.00 87.44 88 THR A CA 1
ATOM 621 C C . THR A 1 88 ? -17.019 7.121 -2.307 1.00 87.44 88 THR A C 1
ATOM 623 O O . THR A 1 88 ? -16.322 6.636 -3.196 1.00 87.44 88 THR A O 1
ATOM 626 N N . MET A 1 89 ? -16.533 7.352 -1.089 1.00 86.88 89 MET A N 1
ATOM 627 C CA . MET A 1 89 ? -15.153 7.039 -0.708 1.00 86.88 89 MET A CA 1
ATOM 628 C C . MET A 1 89 ? -14.858 5.537 -0.732 1.00 86.88 89 MET A C 1
ATOM 630 O O . MET A 1 89 ? -13.774 5.133 -1.149 1.00 86.88 89 MET A O 1
ATOM 634 N N . SER A 1 90 ? -15.827 4.704 -0.348 1.00 85.38 90 SER A N 1
ATOM 635 C CA . SER A 1 90 ? -15.698 3.245 -0.446 1.00 85.38 90 SER A CA 1
ATOM 636 C C . SER A 1 90 ? -15.545 2.806 -1.902 1.00 85.38 90 SER A C 1
ATOM 638 O O . SER A 1 90 ? -14.677 1.998 -2.221 1.00 85.38 90 SER A O 1
ATOM 640 N N . ILE A 1 91 ? -16.321 3.403 -2.811 1.00 87.50 91 ILE A N 1
ATOM 641 C CA . ILE A 1 91 ? -16.198 3.166 -4.255 1.00 87.50 91 ILE A CA 1
ATOM 642 C C . ILE A 1 91 ? -14.826 3.626 -4.775 1.00 87.50 91 ILE A C 1
ATOM 644 O O . ILE A 1 91 ? -14.190 2.897 -5.534 1.00 87.50 91 ILE A O 1
ATOM 648 N N . MET A 1 92 ? -14.318 4.788 -4.345 1.00 89.56 92 MET A N 1
ATOM 649 C CA . MET A 1 92 ? -12.959 5.218 -4.712 1.00 89.56 92 MET A CA 1
ATOM 650 C C . MET A 1 92 ? -11.885 4.250 -4.210 1.00 89.56 92 MET A C 1
ATOM 652 O O . MET A 1 92 ? -10.932 3.974 -4.938 1.00 89.56 92 MET A O 1
ATOM 656 N N . LEU A 1 93 ? -12.042 3.703 -3.001 1.00 87.06 93 LEU A N 1
ATOM 657 C CA . LEU A 1 93 ? -11.129 2.698 -2.460 1.00 87.06 93 LEU A CA 1
ATOM 658 C C . LEU A 1 93 ? -11.128 1.423 -3.320 1.00 87.06 93 LEU A C 1
ATOM 660 O O . LEU A 1 93 ? -10.061 0.880 -3.606 1.00 87.06 93 LEU A O 1
ATOM 664 N N . TYR A 1 94 ? -12.298 0.993 -3.805 1.00 86.44 94 TYR A N 1
ATOM 665 C CA . TYR A 1 94 ? -12.402 -0.107 -4.768 1.00 86.44 94 TYR A CA 1
ATOM 666 C C . TYR A 1 94 ? -11.690 0.199 -6.089 1.00 86.44 94 TYR A C 1
ATOM 668 O O . TYR A 1 94 ? -10.926 -0.633 -6.581 1.00 86.44 94 TYR A O 1
ATOM 676 N N . PHE A 1 95 ? -11.874 1.395 -6.655 1.00 90.56 95 PHE A N 1
ATOM 677 C CA . PHE A 1 95 ? -11.146 1.796 -7.863 1.00 90.56 95 PHE A CA 1
ATOM 678 C C . PHE A 1 95 ? -9.631 1.802 -7.648 1.00 90.56 95 PHE A C 1
ATOM 680 O O . PHE A 1 95 ? -8.892 1.310 -8.503 1.00 90.56 95 PHE A O 1
ATOM 687 N N . ALA A 1 96 ? -9.162 2.297 -6.500 1.00 88.81 96 ALA A N 1
ATOM 688 C CA . ALA A 1 96 ? -7.748 2.258 -6.149 1.00 88.81 96 ALA A CA 1
ATOM 689 C C . ALA A 1 96 ? -7.217 0.815 -6.128 1.00 88.81 96 ALA A C 1
ATOM 691 O O . ALA A 1 96 ? -6.165 0.550 -6.708 1.00 88.81 96 ALA A O 1
ATOM 692 N N . ALA A 1 97 ? -7.974 -0.130 -5.559 1.00 84.25 97 ALA A N 1
ATOM 693 C CA . ALA A 1 97 ? -7.601 -1.543 -5.547 1.00 84.25 97 ALA A CA 1
ATOM 694 C C . ALA A 1 97 ? -7.481 -2.140 -6.965 1.00 84.25 97 ALA A C 1
ATOM 696 O O . ALA A 1 97 ? -6.512 -2.845 -7.251 1.00 84.25 97 ALA A O 1
ATOM 697 N N . ILE A 1 98 ? -8.406 -1.814 -7.877 1.00 86.56 98 ILE A N 1
ATOM 698 C CA . ILE A 1 98 ? -8.364 -2.267 -9.283 1.00 86.56 98 ILE A CA 1
ATOM 699 C C . ILE A 1 98 ? -7.128 -1.711 -10.007 1.00 86.56 98 ILE A C 1
ATOM 701 O O . ILE A 1 98 ? -6.446 -2.433 -10.746 1.00 86.56 98 ILE A O 1
ATOM 705 N N . ILE A 1 99 ? -6.810 -0.434 -9.781 1.00 88.56 99 ILE A N 1
ATOM 706 C CA . ILE A 1 99 ? -5.623 0.211 -10.355 1.00 88.56 99 ILE A CA 1
ATOM 707 C C . ILE A 1 99 ? -4.350 -0.450 -9.815 1.00 88.56 99 ILE A C 1
ATOM 709 O O . ILE A 1 99 ? -3.454 -0.769 -10.598 1.00 88.56 99 ILE A O 1
ATOM 713 N N . SER A 1 100 ? -4.279 -0.722 -8.508 1.00 86.06 100 SER A N 1
ATOM 714 C CA . SER A 1 100 ? -3.153 -1.441 -7.907 1.00 86.06 100 SER A CA 1
ATOM 715 C C . SER A 1 100 ? -2.970 -2.830 -8.517 1.00 86.06 100 SER A C 1
ATOM 717 O O . SER A 1 100 ? -1.855 -3.171 -8.906 1.00 86.06 100 SER A O 1
ATOM 719 N N . LEU A 1 101 ? -4.047 -3.605 -8.688 1.00 83.50 101 LEU A N 1
ATOM 720 C CA . LEU A 1 101 ? -3.991 -4.921 -9.337 1.00 83.50 101 LEU A CA 1
ATOM 721 C C . LEU 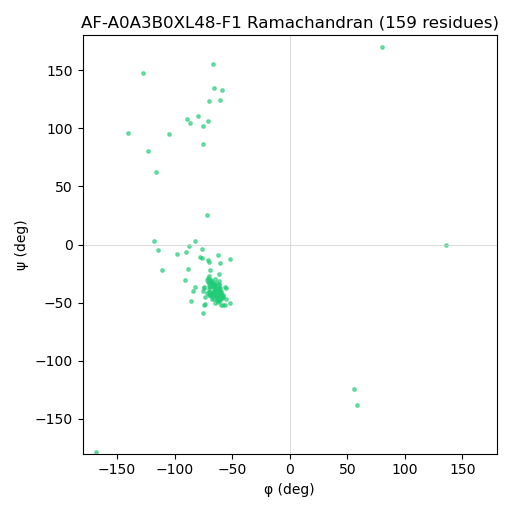A 1 101 ? -3.438 -4.834 -10.767 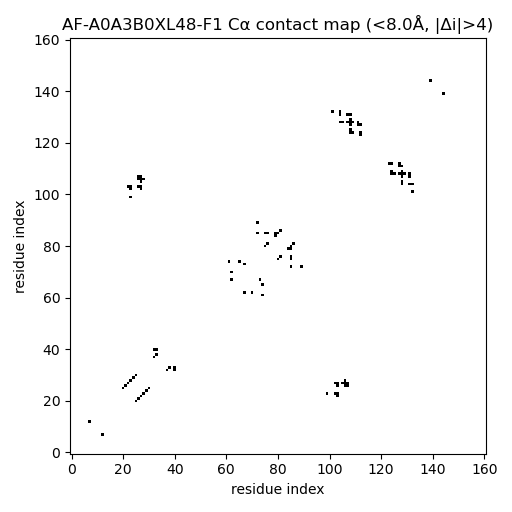1.00 83.50 101 LEU A C 1
ATOM 723 O O . LEU A 1 101 ? -2.576 -5.621 -11.162 1.00 83.50 101 LEU A O 1
ATOM 727 N N . SER A 1 102 ? -3.892 -3.832 -11.520 1.00 84.62 102 SER A N 1
ATOM 728 C CA . SER A 1 102 ? -3.421 -3.572 -12.884 1.00 84.62 102 SER A CA 1
ATOM 729 C C . SER A 1 102 ? -1.926 -3.243 -12.916 1.00 84.62 102 SER A C 1
ATOM 731 O O . SER A 1 102 ? -1.200 -3.716 -13.792 1.00 84.62 102 SER A O 1
ATOM 733 N N . LEU A 1 103 ? -1.452 -2.459 -11.945 1.00 84.06 103 LEU A N 1
ATOM 734 C CA . LEU A 1 103 ? -0.054 -2.060 -11.823 1.00 84.06 103 LEU A CA 1
ATOM 735 C C . LEU A 1 103 ? 0.851 -3.252 -11.475 1.00 84.06 103 LEU A C 1
ATOM 737 O O . LEU A 1 103 ? 1.853 -3.469 -12.158 1.00 84.06 103 LEU A O 1
ATOM 741 N N . ILE A 1 104 ? 0.457 -4.076 -10.496 1.00 82.38 104 ILE A N 1
ATOM 742 C CA . ILE A 1 104 ? 1.153 -5.333 -10.164 1.00 82.38 104 ILE A CA 1
ATOM 743 C C . ILE A 1 104 ? 1.260 -6.221 -11.401 1.00 82.38 104 ILE A C 1
ATOM 745 O O . ILE A 1 104 ? 2.333 -6.737 -11.714 1.00 82.38 104 ILE A O 1
ATOM 749 N N . SER A 1 105 ? 0.164 -6.382 -12.141 1.00 82.50 105 SER A N 1
ATOM 750 C CA . SER A 1 105 ? 0.175 -7.312 -13.260 1.00 82.50 105 SER A CA 1
ATOM 751 C C . SER A 1 105 ? 1.007 -6.824 -14.442 1.00 82.50 105 SER A C 1
ATOM 753 O O . SER A 1 105 ? 1.624 -7.641 -15.129 1.00 82.50 105 SER A O 1
ATOM 755 N N . LYS A 1 106 ? 1.070 -5.506 -14.673 1.00 77.75 106 LYS A N 1
ATOM 756 C CA . LYS A 1 106 ? 2.001 -4.928 -15.649 1.00 77.75 106 LYS A CA 1
ATOM 757 C C . LYS A 1 106 ? 3.450 -5.209 -15.274 1.00 77.75 106 LYS A C 1
ATOM 759 O O . LYS A 1 106 ? 4.225 -5.598 -16.144 1.00 77.75 106 LYS A O 1
ATOM 764 N N . ALA A 1 107 ? 3.799 -5.067 -13.999 1.00 81.12 107 ALA A N 1
ATOM 765 C CA . ALA A 1 107 ? 5.149 -5.346 -13.532 1.00 81.12 107 ALA A CA 1
ATOM 766 C C . ALA A 1 107 ? 5.544 -6.811 -13.740 1.00 81.12 107 ALA A C 1
ATOM 768 O O . ALA A 1 107 ? 6.591 -7.084 -14.325 1.00 81.12 107 ALA A O 1
ATOM 769 N N . PHE A 1 108 ? 4.678 -7.756 -13.362 1.00 77.44 108 PHE A N 1
ATOM 770 C CA . PHE A 1 108 ? 4.909 -9.177 -13.637 1.00 77.44 108 PHE A CA 1
ATOM 771 C C . PHE A 1 108 ? 5.038 -9.472 -15.133 1.00 77.44 108 PHE A C 1
ATOM 773 O O . PHE A 1 108 ? 5.924 -10.223 -15.530 1.00 77.44 108 PHE A O 1
ATOM 780 N N . GLY A 1 109 ? 4.203 -8.855 -15.970 1.00 74.88 109 GLY A N 1
ATOM 781 C CA . GLY A 1 109 ? 4.307 -8.976 -17.422 1.00 74.88 109 GLY A CA 1
ATOM 782 C C . GLY A 1 109 ? 5.647 -8.489 -17.976 1.00 74.88 109 GLY A C 1
ATOM 783 O O . G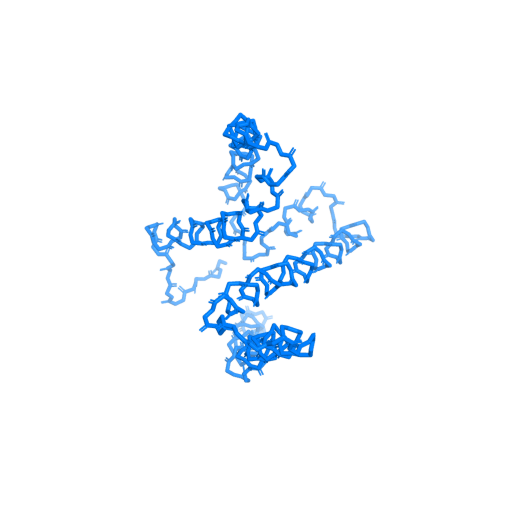LY A 1 109 ? 6.230 -9.143 -18.839 1.00 74.88 109 GLY A O 1
ATOM 784 N N . ASN A 1 110 ? 6.165 -7.382 -17.442 1.00 76.12 110 ASN A N 1
ATOM 785 C CA . ASN A 1 110 ? 7.465 -6.842 -17.833 1.00 76.12 110 ASN A CA 1
ATOM 786 C C . ASN A 1 110 ? 8.623 -7.768 -17.419 1.00 76.12 110 ASN A C 1
ATOM 788 O O . ASN A 1 110 ? 9.520 -8.023 -18.218 1.00 76.12 110 ASN A O 1
ATOM 792 N N . TYR A 1 111 ? 8.572 -8.340 -16.210 1.00 76.12 111 TYR A N 1
ATOM 793 C CA . TYR A 1 111 ? 9.546 -9.348 -15.773 1.00 76.12 111 TYR A CA 1
ATOM 794 C C . TYR A 1 111 ? 9.432 -10.671 -16.535 1.00 76.12 111 TYR A C 1
ATOM 796 O O . TYR A 1 111 ? 10.431 -11.346 -16.741 1.00 76.12 111 TYR A O 1
ATOM 804 N N . ALA A 1 112 ? 8.236 -11.073 -16.964 1.00 74.06 112 ALA A N 1
ATOM 805 C CA . ALA A 1 112 ? 8.069 -12.277 -17.773 1.00 74.06 112 ALA A CA 1
ATOM 806 C C . ALA A 1 112 ? 8.688 -12.108 -19.173 1.00 74.06 112 ALA A C 1
ATOM 808 O O . ALA A 1 112 ? 9.253 -13.054 -19.722 1.00 74.06 112 ALA A O 1
ATOM 809 N N . ALA A 1 113 ? 8.621 -10.899 -19.739 1.00 69.94 113 ALA A N 1
ATOM 810 C CA . ALA A 1 113 ? 9.154 -10.601 -21.065 1.00 69.94 113 ALA A CA 1
ATOM 811 C C . ALA A 1 113 ? 10.687 -10.739 -21.150 1.00 69.94 113 ALA A C 1
ATOM 813 O O . ALA A 1 113 ? 11.204 -11.129 -22.197 1.00 69.94 113 ALA A O 1
ATOM 814 N N . THR A 1 114 ? 11.427 -10.503 -20.060 1.00 71.69 114 THR A N 1
ATOM 815 C CA . THR A 1 114 ? 12.894 -10.647 -20.050 1.00 71.69 114 THR A CA 1
ATOM 816 C C . THR A 1 114 ? 13.378 -12.096 -20.155 1.00 71.69 114 THR A C 1
ATOM 818 O O . THR A 1 114 ? 14.542 -12.310 -20.487 1.00 71.69 114 THR A O 1
ATOM 821 N N . PHE A 1 115 ? 12.515 -13.098 -19.944 1.00 69.44 115 PHE A N 1
ATOM 822 C CA . PHE A 1 115 ? 12.863 -14.515 -20.123 1.00 69.44 115 PHE A CA 1
ATOM 823 C C . PHE A 1 115 ? 12.881 -14.976 -21.590 1.00 69.44 115 PHE A C 1
ATOM 825 O O . PHE A 1 115 ? 13.397 -16.056 -21.873 1.00 69.44 115 PHE A O 1
ATOM 832 N N . PHE A 1 116 ? 12.389 -14.161 -22.533 1.00 69.25 116 PHE A N 1
ATOM 833 C CA . PHE A 1 116 ? 12.433 -14.445 -23.974 1.00 69.25 116 PHE A CA 1
ATOM 834 C C . PHE A 1 116 ? 13.289 -13.417 -24.746 1.00 69.25 116 PHE A C 1
ATOM 836 O O . PHE A 1 116 ? 12.771 -12.706 -25.613 1.00 69.25 116 PHE A O 1
ATOM 843 N N . PRO A 1 117 ? 14.603 -13.313 -24.465 1.00 56.97 117 PRO A N 1
ATOM 844 C CA . PRO A 1 117 ? 15.482 -12.388 -25.170 1.00 56.97 117 PRO A CA 1
ATOM 845 C C . PRO A 1 117 ? 15.702 -12.876 -26.611 1.00 56.97 117 PRO A C 1
ATOM 847 O O . PRO A 1 117 ? 16.403 -13.857 -26.840 1.00 56.97 117 PRO A O 1
ATOM 850 N N . GLY A 1 118 ? 15.089 -12.206 -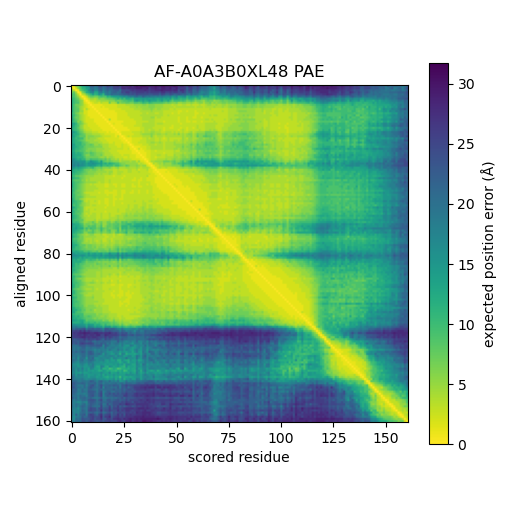27.592 1.00 57.59 118 GLY A N 1
ATOM 851 C CA . GLY A 1 118 ? 15.333 -12.462 -29.021 1.00 57.59 118 GLY A CA 1
ATOM 852 C C . GLY A 1 118 ? 14.103 -12.535 -29.928 1.00 57.59 118 GLY A C 1
ATOM 853 O O . GLY A 1 118 ? 14.269 -12.716 -31.132 1.00 57.59 118 GLY A O 1
ATOM 854 N N . ASN A 1 119 ? 12.881 -12.385 -29.406 1.00 53.53 119 ASN A N 1
ATOM 855 C CA . ASN A 1 119 ? 11.678 -12.354 -30.242 1.00 53.53 119 ASN A CA 1
ATOM 856 C C . ASN A 1 119 ? 11.133 -10.923 -30.374 1.00 53.53 119 ASN A C 1
ATOM 858 O O . ASN A 1 119 ? 10.379 -10.454 -29.526 1.00 53.53 119 ASN A O 1
ATOM 862 N N . ASN A 1 120 ? 11.508 -10.233 -31.454 1.00 57.09 120 ASN A N 1
ATOM 863 C CA . ASN A 1 120 ? 11.188 -8.823 -31.737 1.00 57.09 120 ASN A CA 1
ATOM 864 C C . ASN A 1 120 ? 9.710 -8.575 -32.116 1.00 57.09 120 ASN A C 1
ATOM 866 O O . ASN A 1 120 ? 9.393 -7.608 -32.811 1.00 57.09 120 ASN A O 1
ATOM 870 N N . ASN A 1 121 ? 8.784 -9.430 -31.682 1.00 56.81 121 ASN A N 1
ATOM 871 C CA . ASN A 1 121 ? 7.367 -9.270 -31.979 1.00 56.81 121 ASN A CA 1
ATOM 872 C C . ASN A 1 121 ? 6.731 -8.405 -30.884 1.00 56.81 121 ASN A C 1
ATOM 874 O O . ASN A 1 121 ? 6.485 -8.893 -29.779 1.00 56.81 121 ASN A O 1
ATOM 878 N N . SER A 1 122 ? 6.382 -7.151 -31.203 1.00 60.28 122 SER A N 1
ATOM 879 C CA . SER A 1 122 ? 5.670 -6.210 -30.308 1.00 60.28 122 SER A CA 1
ATOM 880 C C . SER A 1 122 ? 4.384 -6.764 -29.672 1.00 60.28 122 SER A C 1
ATOM 882 O O . SER A 1 122 ? 3.860 -6.167 -28.737 1.00 60.28 122 SER A O 1
ATOM 884 N N . PHE A 1 123 ? 3.875 -7.902 -30.152 1.00 58.38 123 PHE A N 1
ATOM 885 C CA . PHE A 1 123 ? 2.666 -8.561 -29.665 1.00 58.38 123 PHE A CA 1
ATOM 886 C C . PHE A 1 123 ? 2.894 -9.545 -28.503 1.00 58.38 123 PHE A C 1
ATOM 888 O O . PHE A 1 123 ? 1.958 -9.810 -27.755 1.00 58.38 123 PHE A O 1
ATOM 895 N N . LEU A 1 124 ? 4.108 -10.069 -28.289 1.00 58.25 124 LEU A N 1
ATOM 896 C CA . LEU A 1 124 ? 4.347 -11.069 -27.232 1.00 58.25 124 LEU A CA 1
ATOM 897 C C . LEU A 1 124 ? 4.363 -10.473 -25.823 1.00 58.25 124 LEU A C 1
ATOM 899 O O . LEU A 1 124 ? 3.833 -11.082 -24.897 1.00 58.25 124 LEU A O 1
ATOM 903 N N . HIS A 1 125 ? 4.902 -9.263 -25.665 1.00 57.81 125 HIS A N 1
ATOM 904 C CA . HIS A 1 125 ? 4.928 -8.549 -24.383 1.00 57.81 125 HIS A CA 1
ATOM 905 C C . HIS A 1 125 ? 3.505 -8.257 -23.838 1.00 57.81 125 HIS A C 1
ATOM 907 O O . HIS A 1 125 ? 3.222 -8.581 -22.677 1.00 57.81 125 HIS A O 1
ATOM 913 N N . PRO A 1 126 ? 2.562 -7.709 -24.638 1.00 60.31 126 PRO A N 1
ATOM 914 C CA . PRO A 1 126 ? 1.185 -7.506 -24.188 1.00 60.31 126 PRO A CA 1
ATOM 915 C C . PRO A 1 126 ? 0.402 -8.815 -24.006 1.00 60.31 126 PRO A C 1
ATOM 917 O O . PRO A 1 126 ? -0.430 -8.886 -23.109 1.00 60.31 126 PRO A O 1
ATOM 920 N N . ILE A 1 127 ? 0.683 -9.873 -24.777 1.00 65.81 127 ILE A N 1
ATOM 921 C CA . ILE A 1 127 ? 0.007 -11.176 -24.618 1.00 65.81 127 ILE A CA 1
ATOM 922 C C . ILE A 1 127 ? 0.435 -11.884 -23.325 1.00 65.81 127 ILE A C 1
ATOM 924 O O . ILE A 1 127 ? -0.416 -12.430 -22.627 1.00 65.81 127 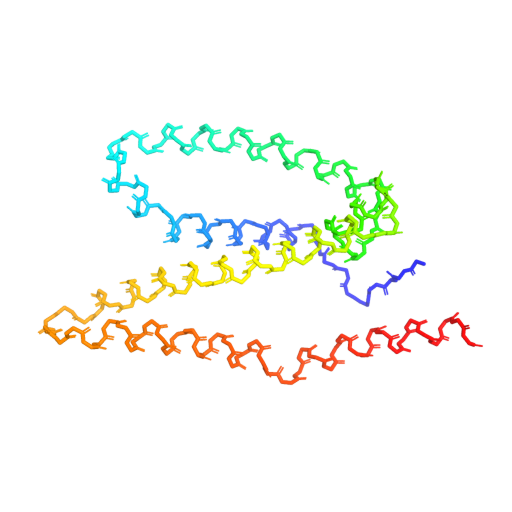ILE A O 1
ATOM 928 N N . LEU A 1 128 ? 1.720 -11.841 -22.959 1.00 63.31 128 LEU A N 1
ATOM 929 C CA . LEU A 1 128 ? 2.215 -12.421 -21.702 1.00 63.31 128 LEU A CA 1
ATOM 930 C C . LEU A 1 128 ? 1.662 -11.681 -20.480 1.00 63.31 128 LEU A C 1
ATOM 932 O O . LEU A 1 128 ? 1.147 -12.315 -19.560 1.00 63.31 128 LEU A O 1
ATOM 936 N N . SER A 1 129 ? 1.699 -10.344 -20.491 1.00 57.72 129 SER A N 1
ATOM 937 C CA . SER A 1 129 ? 1.085 -9.540 -19.425 1.00 57.72 129 SER A CA 1
ATOM 938 C C . SER A 1 129 ? -0.426 -9.782 -19.327 1.00 57.72 129 SER A C 1
ATOM 940 O O . SER A 1 129 ? -0.922 -10.023 -18.229 1.00 57.72 129 SER A O 1
ATOM 942 N N . ALA A 1 130 ? -1.148 -9.826 -20.452 1.00 60.72 130 ALA A N 1
ATOM 943 C CA . ALA A 1 130 ? -2.574 -10.147 -20.480 1.00 60.72 130 ALA A CA 1
ATOM 944 C C . ALA A 1 130 ? -2.872 -11.574 -19.994 1.00 60.72 130 ALA A C 1
ATOM 946 O O . ALA A 1 130 ? -3.834 -11.768 -19.260 1.00 60.72 130 ALA A O 1
ATOM 947 N N . SER A 1 131 ? -2.041 -12.565 -20.328 1.00 64.69 131 SER A N 1
ATOM 948 C CA . SER A 1 131 ? -2.205 -13.944 -19.851 1.00 64.69 131 SER A CA 1
ATOM 949 C C . SER A 1 131 ? -2.014 -14.054 -18.338 1.00 64.69 131 SER A C 1
ATOM 951 O O . SER A 1 131 ? -2.733 -14.815 -17.696 1.00 64.69 131 SER A O 1
ATOM 953 N N . ILE A 1 132 ? -1.078 -13.293 -17.761 1.00 67.00 132 ILE A N 1
ATOM 954 C CA . ILE A 1 132 ? -0.872 -13.234 -16.307 1.00 67.00 132 ILE A CA 1
ATOM 955 C C . ILE A 1 132 ? -2.070 -12.557 -15.634 1.00 67.00 132 ILE A C 1
ATOM 957 O O . ILE A 1 132 ? -2.575 -13.101 -14.655 1.00 67.00 132 ILE A O 1
ATOM 961 N N . ILE A 1 133 ? -2.579 -11.446 -16.190 1.00 66.19 133 ILE A N 1
ATOM 962 C CA . ILE A 1 133 ? -3.815 -10.797 -15.712 1.00 66.19 133 ILE A CA 1
ATOM 963 C C . ILE A 1 133 ? -4.968 -11.798 -15.741 1.00 66.19 133 ILE A C 1
ATOM 965 O O . ILE A 1 133 ? -5.636 -11.985 -14.732 1.00 66.19 133 ILE A O 1
ATOM 969 N N . VAL A 1 134 ? -5.196 -12.458 -16.880 1.00 69.12 134 VAL A N 1
ATOM 970 C CA . VAL A 1 134 ? -6.304 -13.403 -17.061 1.00 69.12 134 VAL A CA 1
ATOM 971 C C . VAL A 1 134 ? -6.176 -14.572 -16.098 1.00 69.12 134 VAL A C 1
ATOM 973 O O . VAL A 1 134 ? -7.173 -14.927 -15.487 1.00 69.12 134 VAL A O 1
ATOM 976 N N . PHE A 1 135 ? -4.978 -15.123 -15.896 1.00 74.06 135 PHE A N 1
ATOM 977 C CA . PHE A 1 135 ? -4.744 -16.178 -14.911 1.00 74.06 135 PHE A CA 1
ATOM 978 C C . PHE A 1 135 ? -5.041 -15.706 -13.480 1.00 74.06 135 PHE A C 1
ATOM 980 O O . PHE A 1 135 ? -5.744 -16.396 -12.743 1.00 74.06 135 PHE A O 1
ATOM 987 N N . PHE A 1 136 ? -4.567 -14.513 -13.099 1.00 66.94 136 PHE A N 1
ATOM 988 C CA . PHE A 1 136 ? -4.814 -13.938 -11.772 1.00 66.94 136 PHE A CA 1
ATOM 989 C C . PHE A 1 136 ? -6.297 -13.599 -11.548 1.00 66.94 136 PHE A C 1
ATOM 991 O O . PHE A 1 136 ? -6.838 -13.778 -10.459 1.00 66.94 136 PHE A O 1
ATOM 998 N N . VAL A 1 137 ? -6.984 -13.150 -12.595 1.00 69.19 137 VAL A N 1
ATOM 999 C CA . VAL A 1 137 ? -8.428 -12.912 -12.580 1.00 69.19 137 VAL A CA 1
ATOM 1000 C C . VAL A 1 137 ? -9.188 -14.234 -12.524 1.00 69.19 137 VAL A C 1
ATOM 1002 O O . VAL A 1 137 ? -10.158 -14.315 -11.787 1.00 69.19 137 VAL A O 1
ATOM 1005 N N . LEU A 1 138 ? -8.745 -15.289 -13.214 1.00 69.44 138 LEU A N 1
ATOM 1006 C CA . LEU A 1 138 ? -9.371 -16.617 -13.172 1.00 69.44 138 LEU A CA 1
ATOM 1007 C C . LEU A 1 138 ? -9.239 -17.275 -11.800 1.00 69.44 138 LEU A C 1
ATOM 1009 O O . LEU A 1 138 ? -10.206 -17.855 -11.317 1.00 69.44 138 LEU A O 1
ATOM 1013 N N . ILE A 1 139 ? -8.075 -17.160 -11.154 1.00 73.12 139 ILE A N 1
ATOM 1014 C CA . ILE A 1 139 ? -7.903 -17.652 -9.782 1.00 73.12 139 ILE A CA 1
ATOM 1015 C C . ILE A 1 139 ? -8.697 -16.800 -8.788 1.00 73.12 139 ILE A C 1
ATOM 1017 O O . ILE A 1 139 ? -9.303 -17.346 -7.871 1.00 73.12 139 ILE A O 1
ATOM 1021 N N . SER A 1 140 ? -8.785 -15.483 -9.011 1.00 61.47 140 SER A N 1
ATOM 1022 C CA . SER A 1 140 ? -9.656 -14.602 -8.228 1.00 61.47 140 SER A CA 1
ATOM 1023 C C . SER A 1 140 ? -11.145 -14.891 -8.447 1.00 61.47 140 SER A C 1
ATOM 1025 O O . SER A 1 140 ? -11.939 -14.722 -7.528 1.00 61.47 140 SER A O 1
ATOM 1027 N N . ALA A 1 141 ? -11.526 -15.316 -9.650 1.00 63.22 141 ALA A N 1
ATOM 1028 C CA . ALA A 1 141 ? -12.884 -15.676 -10.037 1.00 63.22 141 ALA A CA 1
ATOM 1029 C C . ALA A 1 141 ? -13.213 -17.147 -9.740 1.00 63.22 141 ALA A C 1
ATOM 1031 O O . ALA A 1 141 ? -14.341 -17.575 -9.995 1.00 63.22 141 ALA A O 1
ATOM 1032 N N . HIS A 1 142 ? -12.261 -17.929 -9.209 1.00 57.12 142 HIS A N 1
ATOM 1033 C CA . HIS A 1 142 ? -12.521 -19.316 -8.854 1.00 57.12 142 HIS A CA 1
ATOM 1034 C C . HIS A 1 142 ? -13.642 -19.354 -7.790 1.00 57.12 142 HIS A C 1
ATOM 1036 O O . HIS A 1 142 ? -13.509 -18.722 -6.736 1.00 57.12 142 HIS A O 1
ATOM 1042 N N . PRO A 1 143 ? -14.748 -20.085 -8.033 1.00 53.19 143 PRO A N 1
ATOM 1043 C CA . PRO A 1 143 ? -15.991 -19.983 -7.255 1.00 53.19 143 PRO A CA 1
ATOM 1044 C C . PRO A 1 143 ? -15.873 -20.347 -5.764 1.00 53.19 143 PRO A C 1
ATOM 1046 O O . PRO A 1 143 ? -16.804 -20.133 -4.987 1.00 53.19 143 PRO A O 1
ATOM 1049 N N . GLU A 1 144 ? -14.736 -20.894 -5.341 1.00 53.25 144 GLU A N 1
ATOM 1050 C CA . GLU A 1 144 ? -14.475 -21.276 -3.953 1.00 53.25 144 GLU A CA 1
ATOM 1051 C C . GLU A 1 144 ? -14.306 -20.080 -3.004 1.00 53.25 144 GLU A C 1
ATOM 1053 O O . GLU A 1 144 ? -14.635 -20.212 -1.825 1.00 53.25 144 GLU A O 1
ATOM 1058 N N . MET A 1 145 ? -13.866 -18.907 -3.487 1.00 52.00 145 MET A N 1
ATOM 1059 C CA . MET A 1 145 ? -13.764 -17.710 -2.634 1.00 52.00 145 MET A CA 1
ATOM 1060 C C . MET A 1 145 ? -15.130 -17.081 -2.341 1.00 52.00 145 MET A C 1
ATOM 1062 O O . MET A 1 145 ? -15.412 -16.746 -1.193 1.00 52.00 145 MET A O 1
ATOM 1066 N N . HIS A 1 146 ? -16.022 -17.029 -3.335 1.00 50.16 146 HIS A N 1
ATOM 1067 C CA . HIS A 1 146 ? -17.368 -16.468 -3.168 1.00 50.16 146 HIS A CA 1
ATOM 1068 C C . HIS A 1 146 ? -18.246 -17.323 -2.235 1.00 50.16 146 HIS A C 1
ATOM 1070 O O . HIS A 1 146 ? -19.054 -16.804 -1.464 1.00 50.16 146 HIS A O 1
ATOM 1076 N N . ARG A 1 147 ? -18.036 -18.650 -2.231 1.00 50.50 147 ARG A N 1
ATOM 1077 C CA . ARG A 1 147 ? -18.725 -19.563 -1.307 1.00 50.50 147 ARG A CA 1
ATOM 1078 C C . ARG A 1 147 ? -18.360 -19.285 0.156 1.00 50.50 147 ARG A C 1
ATOM 1080 O O . ARG A 1 147 ? -19.255 -19.311 0.994 1.00 50.50 147 ARG A O 1
ATOM 1087 N N . ARG A 1 148 ? -17.100 -18.947 0.464 1.00 52.53 148 ARG A N 1
ATOM 1088 C CA . ARG A 1 148 ? -16.684 -18.634 1.845 1.00 52.53 148 ARG A CA 1
ATOM 1089 C C . ARG A 1 148 ? -17.257 -17.318 2.358 1.00 52.53 148 ARG A C 1
ATOM 1091 O O . ARG A 1 148 ? -17.615 -17.249 3.525 1.00 52.53 148 ARG A O 1
ATOM 1098 N N . GLU A 1 149 ? -17.381 -16.314 1.499 1.00 52.16 149 GLU A N 1
ATOM 1099 C CA . GLU A 1 149 ? -17.965 -15.015 1.858 1.00 52.16 149 GLU A CA 1
ATOM 1100 C C . GLU A 1 149 ? -19.476 -15.143 2.122 1.00 52.16 149 GLU A C 1
ATOM 1102 O O . GLU A 1 149 ? -19.960 -14.718 3.169 1.00 52.16 149 GLU A O 1
ATOM 1107 N N . SER A 1 150 ? -20.188 -15.886 1.264 1.00 47.41 150 SER A N 1
ATOM 1108 C CA . SER A 1 150 ? -21.617 -16.186 1.456 1.00 47.41 150 SER A CA 1
ATOM 1109 C C . SER A 1 150 ? -21.916 -17.099 2.660 1.00 47.41 150 SER A C 1
ATOM 1111 O O . SER A 1 150 ? -22.935 -16.925 3.327 1.00 47.41 150 SER A O 1
ATOM 1113 N N . GLU A 1 151 ? -21.036 -18.056 2.993 1.00 51.00 151 GLU A N 1
ATOM 1114 C CA . GLU A 1 151 ? -21.165 -18.854 4.223 1.00 51.00 151 GLU A CA 1
ATOM 1115 C C . GLU A 1 151 ? -20.957 -18.004 5.482 1.00 51.00 151 GLU A C 1
ATOM 1117 O O . GLU A 1 151 ? -21.631 -18.240 6.486 1.00 51.00 151 GLU A O 1
ATOM 1122 N N . ILE A 1 152 ? -20.059 -17.013 5.440 1.00 53.22 152 ILE A N 1
ATOM 1123 C CA . ILE A 1 152 ? -19.807 -16.101 6.563 1.00 53.22 152 ILE A CA 1
ATOM 1124 C C . ILE A 1 152 ? -21.005 -15.160 6.773 1.00 53.22 152 ILE A C 1
ATOM 1126 O O . ILE A 1 152 ? -21.456 -15.034 7.911 1.00 53.22 152 ILE A O 1
ATOM 1130 N N . GLU A 1 153 ? -21.587 -14.590 5.711 1.00 55.12 153 GLU A N 1
ATOM 1131 C CA . GLU A 1 153 ? -22.811 -13.771 5.807 1.00 55.12 153 GLU A CA 1
ATOM 1132 C C . GLU A 1 153 ? -24.035 -14.580 6.273 1.00 55.12 153 GLU A C 1
ATOM 1134 O O . GLU A 1 153 ? -24.814 -14.115 7.107 1.00 55.12 153 GLU A O 1
ATOM 1139 N N . MET A 1 154 ? -24.202 -15.822 5.801 1.00 51.50 154 MET A N 1
ATOM 1140 C CA . MET A 1 154 ? -25.313 -16.676 6.243 1.00 51.50 154 MET A CA 1
ATOM 1141 C C . MET A 1 154 ? -25.168 -17.171 7.689 1.00 51.50 154 MET A C 1
ATOM 1143 O O . MET A 1 154 ? -26.176 -17.418 8.355 1.00 51.50 154 MET A O 1
ATOM 1147 N N . LEU A 1 155 ? -23.940 -17.329 8.193 1.00 54.66 155 LEU A N 1
ATOM 1148 C CA . LEU A 1 155 ? -23.686 -17.632 9.606 1.00 54.66 155 LEU A CA 1
ATOM 1149 C C . LEU A 1 155 ? -23.973 -16.428 10.515 1.00 54.66 155 LEU A C 1
ATOM 1151 O O . LEU A 1 155 ? -24.390 -16.630 11.657 1.00 54.66 155 LEU A O 1
ATOM 1155 N N . ASP A 1 156 ? -23.794 -15.209 10.005 1.00 51.00 156 ASP A N 1
ATOM 1156 C CA . ASP A 1 156 ? -24.096 -13.961 10.707 1.00 51.00 156 ASP A CA 1
ATOM 1157 C C . ASP A 1 156 ? -25.615 -13.710 10.803 1.00 51.00 156 ASP A C 1
ATOM 1159 O O . ASP A 1 156 ? -26.158 -13.502 11.888 1.00 51.00 156 ASP A O 1
ATOM 1163 N N . LEU A 1 157 ? -26.351 -13.898 9.700 1.00 52.31 157 LEU A N 1
ATOM 1164 C CA . LEU A 1 157 ? -27.820 -13.780 9.668 1.00 52.31 157 LEU A CA 1
ATOM 1165 C C . LEU A 1 157 ? -28.544 -14.786 10.581 1.00 52.31 157 LEU A C 1
ATOM 1167 O O . LEU A 1 157 ? -29.645 -14.513 11.051 1.00 52.31 157 LEU A O 1
ATOM 1171 N N . ARG A 1 158 ? -27.923 -15.933 10.878 1.00 50.50 158 ARG A N 1
ATOM 1172 C CA . ARG A 1 158 ? -28.450 -16.933 11.825 1.00 50.50 158 ARG A CA 1
ATOM 1173 C C . ARG A 1 158 ? -28.285 -16.553 13.300 1.00 50.50 158 ARG A C 1
ATOM 1175 O O . ARG A 1 158 ? -28.848 -17.241 14.139 1.00 50.50 158 ARG A O 1
ATOM 1182 N N . HIS A 1 159 ? -27.503 -15.525 13.633 1.00 47.88 159 HIS A N 1
ATOM 1183 C CA . HIS A 1 159 ? -27.394 -15.011 15.007 1.00 47.88 159 HIS A CA 1
ATOM 1184 C C . HIS A 1 159 ? -28.418 -13.905 15.324 1.00 47.88 159 HIS A C 1
ATOM 1186 O O . HIS A 1 159 ? -28.519 -13.499 16.481 1.00 47.88 159 HIS A O 1
ATOM 1192 N N . TRP A 1 160 ? -29.176 -13.437 14.325 1.00 45.94 160 TRP A N 1
ATOM 1193 C CA . TRP A 1 160 ? -30.171 -12.360 14.443 1.00 45.94 160 TRP A CA 1
ATOM 1194 C C . TRP A 1 160 ? -31.616 -12.793 14.116 1.00 45.94 160 TRP A C 1
ATOM 1196 O O . TRP A 1 160 ? -32.516 -11.953 14.150 1.00 45.94 160 TRP A O 1
ATOM 1206 N N . ILE A 1 161 ? -31.844 -14.082 13.830 1.00 45.84 161 ILE A N 1
ATOM 1207 C CA . ILE A 1 161 ? -33.164 -14.739 13.729 1.00 45.84 161 ILE A CA 1
ATOM 1208 C C . ILE A 1 161 ? -33.218 -15.833 14.793 1.00 45.84 161 ILE A C 1
ATOM 1210 O O . ILE A 1 161 ? -34.243 -15.911 15.504 1.00 45.84 161 ILE A O 1
#

Sequence (161 aa):
MHTSKTPIGFWSAVSMGIGAMVGAGIFALLGEASAISGSAVYISFIAGGIIALFSGYSFGKLGARYPSSGGIVEYLSQAYGTGFFTGTMSIMLYFAAIISLSLISKAFGNYAATFFPGNNNSFLHPILSASIIVFFVLISAHPEMHRRESEIEMLDLRHWI

Organism: NCBI:txid652676

Radius of gyration: 19.95 Å; Cα contacts (8 Å, |Δi|>4): 60; chains: 1; bounding box: 54×32×51 Å

Secondary structure (DSSP, 8-state):
----SSPPPHHHHHHHHHHHHIIIIIIHHHHHHHHHHGGGHHHHHHHHHHHHHHHHHHHHHHHHHS--TTHHHHHHHHHH-SSHHHHHHHHHHHHHHHHHHHHHHHHHHHHHHTTSTT---TTHHHHHHHHHHHHHHHHHT-THHHHHHHHHHHHHHTT--